Protein AF-A0A161MAN0-F1 (afdb_monomer_lite)

InterPro domains:
  IPR004839 Aminotransferase, class I/classII, large domain [PF00155] (7-86)
  IPR015421 Pyridoxal phosphate-dependent transferase, major domain [G3DSA:3.40.640.10] (1-86)
  IPR015424 Pyridoxal phosphate-dependent transferase [SSF53383] (7-86)
  IPR050087 8-amino-7-oxononanoate synthase class-II [PTHR13693] (6-86)

Radius of gyration: 13.21 Å; chains: 1; bounding box: 29×27×34 Å

Secondary structure (DSSP, 8-state):
---S-HHHHHHHHHTTPPP----TT-HHHHHHHHHHHHHH-STTT-PPPS--EEEE-SB-TTT--B--HHHHHHHHHHHT-EEEE-

Sequence (86 aa):
MRKTMTSLILGLRLSGAVTRVFKHNNVKHLEKMLREAIIIGQPKTGKPWDKILIVVEGVYSMEGSIVHLPEIIALKKKYKAYLYLD

Foldseek 3Di:
DDQDDPVVVVVCVVVPDDDDDADPLDLVRVLVVLVVCQCQPDPPPSDGDPAAEAEEEQDPPPPRDGRPVVSVVVSCVVSVHHYHYD

Structure (mmCIF, N/CA/C/O backbone):
data_AF-A0A161MAN0-F1
#
_entry.id   AF-A0A161MAN0-F1
#
lo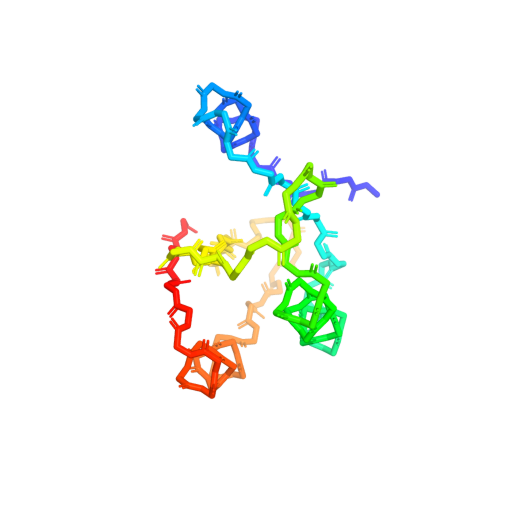op_
_atom_site.group_PDB
_atom_site.id
_atom_site.type_symbol
_atom_site.label_atom_id
_atom_site.label_alt_id
_atom_site.label_comp_id
_atom_site.label_asym_id
_atom_site.label_entity_id
_atom_site.label_seq_id
_atom_site.pdbx_PDB_ins_code
_atom_site.Cartn_x
_atom_site.Cartn_y
_atom_site.Cartn_z
_atom_site.occupancy
_atom_site.B_iso_or_equiv
_atom_site.auth_seq_id
_atom_site.auth_comp_id
_atom_site.auth_asym_id
_atom_site.auth_atom_id
_atom_site.pdbx_PDB_model_num
ATOM 1 N N . MET A 1 1 ? 19.487 7.478 0.420 1.00 36.75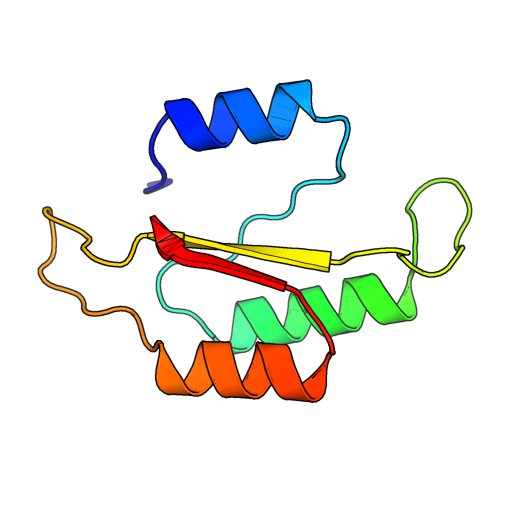 1 MET A N 1
ATOM 2 C CA . MET A 1 1 ? 18.919 8.694 -0.203 1.00 36.75 1 MET A CA 1
ATOM 3 C C . MET A 1 1 ? 17.424 8.464 -0.404 1.00 36.75 1 MET A C 1
ATOM 5 O O . MET A 1 1 ? 17.080 7.435 -0.971 1.00 36.75 1 MET A O 1
ATOM 9 N N . ARG A 1 2 ? 16.544 9.316 0.146 1.00 45.34 2 ARG A N 1
ATOM 10 C CA . ARG A 1 2 ? 15.087 9.222 -0.080 1.00 45.34 2 ARG A CA 1
ATOM 11 C C . ARG A 1 2 ? 14.812 9.684 -1.515 1.00 45.34 2 ARG A C 1
ATOM 13 O O . ARG A 1 2 ? 15.156 10.812 -1.840 1.00 45.34 2 ARG A O 1
ATOM 20 N N . LYS A 1 3 ? 14.283 8.794 -2.354 1.00 54.00 3 LYS A N 1
ATOM 21 C CA . LYS A 1 3 ? 14.010 9.020 -3.782 1.00 54.00 3 LYS A CA 1
ATOM 22 C C . LYS A 1 3 ? 12.499 9.132 -3.992 1.00 54.00 3 LYS A C 1
ATOM 24 O O . LYS A 1 3 ? 11.879 8.198 -4.480 1.00 54.00 3 LYS A O 1
ATOM 29 N N . THR A 1 4 ? 11.898 10.200 -3.484 1.00 59.16 4 THR A N 1
ATOM 30 C CA . THR A 1 4 ? 10.470 10.474 -3.691 1.00 59.16 4 THR A CA 1
ATOM 31 C C . THR A 1 4 ? 10.326 11.960 -3.975 1.00 59.16 4 THR A C 1
ATOM 33 O O . THR A 1 4 ? 10.969 12.762 -3.289 1.00 59.16 4 THR A O 1
ATOM 36 N N . MET A 1 5 ? 9.533 12.328 -4.980 1.00 62.06 5 MET A N 1
ATOM 37 C CA . MET A 1 5 ? 9.285 13.713 -5.371 1.00 62.06 5 MET A CA 1
ATOM 38 C C . MET A 1 5 ? 8.773 14.531 -4.179 1.00 62.06 5 MET A C 1
ATOM 40 O O . MET A 1 5 ? 7.903 14.114 -3.409 1.00 62.06 5 MET A O 1
ATOM 44 N N . THR A 1 6 ? 9.324 15.735 -4.021 1.00 61.47 6 THR A N 1
ATOM 45 C CA . THR A 1 6 ? 9.011 16.665 -2.923 1.00 61.47 6 THR A CA 1
ATOM 46 C C . THR A 1 6 ? 7.515 17.012 -2.850 1.00 61.47 6 THR A C 1
ATOM 48 O O . THR A 1 6 ? 6.991 17.239 -1.759 1.00 61.47 6 THR A O 1
ATOM 51 N N . SER A 1 7 ? 6.809 16.990 -3.987 1.00 66.94 7 SER A N 1
ATOM 52 C CA . SER A 1 7 ? 5.359 17.215 -4.094 1.00 66.94 7 SER A CA 1
ATOM 53 C C . SER A 1 7 ? 4.535 16.138 -3.380 1.00 66.94 7 SER A C 1
ATOM 55 O O . SER A 1 7 ? 3.629 16.471 -2.615 1.00 66.94 7 SER A O 1
ATOM 57 N N . LEU A 1 8 ? 4.880 14.858 -3.550 1.00 71.56 8 LEU A N 1
ATOM 58 C CA . LEU A 1 8 ? 4.210 13.741 -2.876 1.00 71.56 8 LEU A CA 1
ATOM 59 C C . LEU A 1 8 ? 4.403 13.806 -1.362 1.00 71.56 8 LEU A C 1
ATOM 61 O O . LEU A 1 8 ? 3.461 13.600 -0.600 1.00 71.56 8 LEU A O 1
ATOM 65 N N . ILE A 1 9 ? 5.610 14.148 -0.909 1.00 70.62 9 ILE A N 1
ATOM 66 C CA . ILE A 1 9 ? 5.908 14.277 0.523 1.00 70.62 9 ILE A CA 1
ATOM 67 C C . ILE A 1 9 ? 5.063 15.393 1.152 1.00 70.62 9 ILE A C 1
ATOM 69 O O . ILE A 1 9 ? 4.560 15.231 2.268 1.00 70.62 9 ILE A O 1
ATOM 73 N N . LEU A 1 10 ? 4.885 16.512 0.445 1.00 72.19 10 LEU A N 1
ATOM 74 C CA . LEU A 1 10 ? 4.047 17.615 0.908 1.00 72.19 10 LEU A CA 1
ATOM 75 C C . LEU A 1 10 ? 2.564 17.223 0.941 1.00 72.19 10 LEU A C 1
ATOM 77 O O . LEU A 1 10 ? 1.913 17.420 1.966 1.00 72.19 10 LEU A O 1
ATOM 81 N N . GLY A 1 11 ? 2.048 16.609 -0.129 1.00 73.88 11 GLY A N 1
ATOM 82 C CA . GLY A 1 11 ? 0.660 16.141 -0.191 1.00 73.88 11 GLY A CA 1
ATOM 83 C C . GLY A 1 11 ? 0.334 15.125 0.907 1.00 73.88 11 GLY A C 1
ATOM 84 O O . GLY A 1 11 ? -0.685 15.234 1.589 1.00 73.88 11 GLY A O 1
ATOM 85 N N . LEU A 1 12 ? 1.253 14.192 1.167 1.00 77.88 12 LEU A N 1
ATOM 86 C CA . LEU A 1 12 ? 1.125 13.223 2.251 1.00 77.88 12 LEU A CA 1
ATOM 87 C C . LEU A 1 12 ? 1.108 13.891 3.633 1.00 77.88 12 LEU A C 1
ATOM 89 O O . LEU A 1 12 ? 0.295 13.512 4.475 1.00 77.88 12 LEU A O 1
ATOM 93 N N . ARG A 1 13 ? 1.945 14.911 3.871 1.00 72.94 13 ARG A N 1
ATOM 94 C CA . ARG A 1 13 ? 1.939 15.667 5.139 1.00 72.94 13 ARG A CA 1
ATOM 95 C C . ARG A 1 13 ? 0.637 16.431 5.364 1.00 72.94 13 ARG A C 1
ATOM 97 O O . ARG A 1 13 ? 0.140 16.439 6.485 1.00 72.94 13 ARG A O 1
ATOM 104 N N . LEU A 1 14 ? 0.090 17.049 4.321 1.00 79.31 14 LEU A N 1
ATOM 105 C CA . LEU A 1 14 ? -1.148 17.829 4.413 1.00 79.31 14 LEU A CA 1
ATOM 106 C C . LEU A 1 14 ? -2.393 16.946 4.579 1.00 79.31 14 LEU A C 1
ATOM 108 O O . LEU A 1 14 ? -3.369 17.381 5.178 1.00 79.31 14 LEU A O 1
ATOM 112 N N . SER A 1 15 ? -2.350 15.696 4.107 1.00 76.06 15 SER A N 1
ATOM 113 C CA . SER A 1 15 ? -3.486 14.765 4.185 1.00 76.06 15 SER A CA 1
ATOM 114 C C . SER A 1 15 ? -3.867 14.324 5.607 1.00 76.06 15 SER A C 1
ATOM 116 O O . SER A 1 15 ? -4.928 13.735 5.799 1.00 76.06 15 SER A O 1
ATOM 118 N N . GLY A 1 16 ? -2.994 14.534 6.601 1.00 79.56 16 GLY A N 1
ATOM 119 C CA . GLY A 1 16 ? -3.176 14.006 7.959 1.00 79.56 16 GLY A CA 1
ATOM 120 C C . GLY A 1 16 ? -3.086 12.475 8.059 1.00 79.56 16 GLY A C 1
ATOM 121 O O . GLY A 1 16 ? -3.260 11.921 9.146 1.00 79.56 16 GLY A O 1
ATOM 122 N N . ALA A 1 17 ? -2.800 11.779 6.953 1.00 83.94 17 ALA A N 1
ATOM 123 C CA . ALA A 1 17 ? -2.634 10.335 6.936 1.00 83.94 17 ALA A CA 1
ATOM 124 C C . ALA A 1 17 ? -1.341 9.915 7.647 1.00 83.94 17 ALA A C 1
ATOM 126 O O . ALA A 1 17 ? -0.326 10.617 7.646 1.00 83.94 17 ALA A O 1
ATOM 127 N N . VAL A 1 18 ? -1.352 8.714 8.223 1.00 86.12 18 VAL A N 1
ATOM 128 C CA . VAL A 1 18 ? -0.133 8.118 8.771 1.00 86.12 18 VAL A CA 1
ATOM 129 C C . VAL A 1 18 ? 0.719 7.609 7.618 1.00 86.12 18 VAL A C 1
ATOM 131 O O . VAL A 1 18 ? 0.318 6.723 6.867 1.00 86.12 18 VAL A O 1
ATOM 134 N N . THR A 1 19 ? 1.913 8.174 7.488 1.00 85.94 19 THR A N 1
ATOM 135 C CA . THR A 1 19 ? 2.821 7.896 6.377 1.00 85.94 19 THR A CA 1
ATOM 136 C C . THR A 1 19 ? 3.902 6.912 6.805 1.00 85.94 19 THR A C 1
ATOM 138 O O . THR A 1 19 ? 4.493 7.030 7.879 1.00 85.94 19 THR A O 1
ATOM 141 N N . ARG A 1 20 ? 4.173 5.916 5.958 1.00 87.31 20 ARG A N 1
ATOM 142 C CA . ARG A 1 20 ? 5.288 4.977 6.122 1.00 87.31 20 ARG A CA 1
ATOM 143 C C . ARG A 1 20 ? 6.026 4.849 4.799 1.00 87.31 20 ARG A C 1
ATOM 145 O O . ARG A 1 20 ? 5.400 4.765 3.748 1.00 87.31 20 ARG A O 1
ATOM 152 N N . VAL A 1 21 ? 7.354 4.839 4.855 1.00 86.69 21 VAL A N 1
ATOM 153 C CA . VAL A 1 21 ? 8.216 4.788 3.667 1.00 86.69 21 VAL A CA 1
ATOM 154 C C . VAL A 1 21 ? 8.860 3.411 3.590 1.00 86.69 21 VAL A C 1
ATOM 156 O O . VAL A 1 21 ? 9.520 2.988 4.539 1.00 86.69 21 VAL A O 1
ATOM 159 N N . PHE A 1 22 ? 8.682 2.711 2.467 1.00 87.06 22 PHE A N 1
ATOM 160 C CA . PHE A 1 22 ? 9.375 1.446 2.210 1.00 87.06 22 PHE A CA 1
ATOM 161 C C . 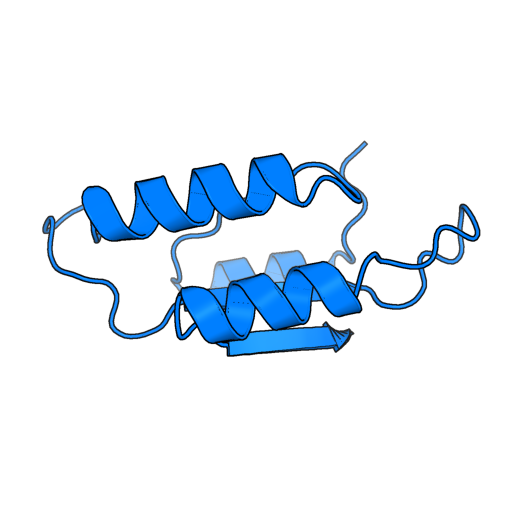PHE A 1 22 ? 10.686 1.697 1.461 1.00 87.06 22 PHE A C 1
ATOM 163 O O . PHE A 1 22 ? 10.950 2.782 0.948 1.00 87.06 22 PHE A O 1
ATOM 170 N N . LYS A 1 23 ? 11.550 0.681 1.426 1.00 82.50 23 LYS A N 1
ATOM 171 C CA . LYS A 1 23 ? 12.845 0.783 0.745 1.00 82.50 23 LYS A CA 1
ATOM 172 C C . LYS A 1 23 ? 12.608 0.679 -0.761 1.00 82.50 23 LYS A C 1
ATOM 174 O O . LYS A 1 23 ? 11.815 -0.159 -1.182 1.00 82.50 23 LYS A O 1
ATOM 179 N N . HIS A 1 24 ? 13.332 1.486 -1.536 1.00 76.06 24 HIS A N 1
ATOM 180 C CA . HIS A 1 24 ? 13.258 1.492 -2.999 1.00 76.06 24 HIS A CA 1
ATOM 181 C C . HIS A 1 24 ? 13.274 0.079 -3.581 1.00 7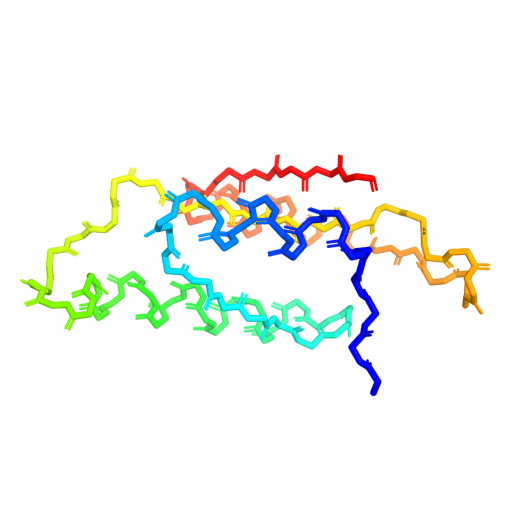6.06 24 HIS A C 1
ATOM 183 O O . HIS A 1 24 ? 14.139 -0.722 -3.217 1.00 76.06 24 HIS A O 1
ATOM 189 N N . ASN A 1 25 ? 12.303 -0.204 -4.447 1.00 74.75 25 ASN A N 1
ATOM 190 C CA . ASN A 1 25 ? 12.124 -1.479 -5.138 1.00 74.75 25 ASN A CA 1
ATOM 191 C C . ASN A 1 25 ? 12.114 -2.735 -4.231 1.00 74.75 25 ASN A C 1
ATOM 193 O O . ASN A 1 25 ? 12.384 -3.844 -4.682 1.00 74.75 25 ASN A O 1
ATOM 197 N N . ASN A 1 26 ? 11.816 -2.589 -2.932 1.00 87.06 26 ASN A N 1
ATOM 198 C CA . ASN A 1 26 ? 11.772 -3.703 -1.986 1.00 87.06 26 ASN A CA 1
ATOM 199 C C . ASN A 1 26 ? 10.325 -4.060 -1.631 1.00 87.06 26 ASN A C 1
ATOM 201 O O . ASN A 1 26 ? 9.764 -3.595 -0.633 1.00 87.06 26 ASN A O 1
ATOM 205 N N . VAL A 1 27 ? 9.749 -4.938 -2.447 1.00 88.50 27 VAL A N 1
ATOM 206 C CA . VAL A 1 27 ? 8.381 -5.448 -2.295 1.00 88.50 27 VAL A CA 1
ATOM 207 C C . VAL A 1 27 ? 8.194 -6.199 -0.971 1.00 88.50 27 VAL A C 1
ATOM 209 O O . VAL A 1 27 ? 7.165 -6.052 -0.316 1.00 88.50 27 VAL A O 1
ATOM 212 N N . LYS A 1 28 ? 9.210 -6.936 -0.502 1.00 91.69 28 LYS A N 1
ATOM 213 C CA . LYS A 1 28 ? 9.155 -7.646 0.790 1.00 91.69 28 LYS A CA 1
ATOM 214 C C . LYS A 1 28 ? 9.019 -6.680 1.968 1.00 91.69 28 LYS A C 1
ATOM 216 O O . LYS A 1 28 ? 8.283 -6.950 2.915 1.00 91.69 28 LYS A O 1
ATOM 221 N N . HIS A 1 29 ? 9.713 -5.542 1.912 1.00 92.25 29 HIS A N 1
ATOM 222 C CA . HIS A 1 29 ? 9.595 -4.503 2.933 1.00 92.25 29 HIS A CA 1
ATOM 223 C C . HIS A 1 29 ? 8.207 -3.850 2.902 1.00 92.25 29 HIS A C 1
ATOM 225 O O . HIS A 1 29 ? 7.615 -3.642 3.961 1.00 92.25 29 HIS A O 1
ATOM 231 N N . LEU A 1 30 ? 7.663 -3.594 1.707 1.00 91.81 30 LEU A N 1
ATOM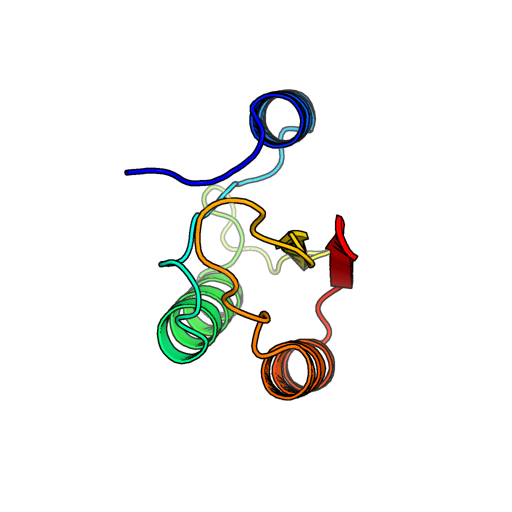 232 C CA . LEU A 1 30 ? 6.288 -3.119 1.547 1.00 91.81 30 LEU A CA 1
ATOM 233 C C . LEU A 1 30 ? 5.280 -4.104 2.159 1.00 91.81 30 LEU A C 1
ATOM 235 O O . LEU A 1 30 ? 4.445 -3.696 2.963 1.00 91.81 30 LEU A O 1
ATOM 239 N N . GLU A 1 31 ? 5.387 -5.398 1.850 1.00 94.44 31 GLU A N 1
ATOM 240 C CA . GLU A 1 31 ? 4.498 -6.420 2.412 1.00 94.44 31 GLU A CA 1
ATOM 241 C C . GLU A 1 31 ? 4.587 -6.491 3.941 1.00 94.44 31 GLU A C 1
ATOM 243 O O . GLU A 1 31 ? 3.557 -6.543 4.615 1.00 94.44 31 GLU A O 1
ATOM 248 N N . LYS A 1 32 ? 5.802 -6.453 4.503 1.00 94.88 32 LYS A N 1
ATOM 249 C CA . LYS A 1 32 ? 6.000 -6.445 5.958 1.00 94.88 32 LYS A CA 1
ATOM 250 C C . LYS A 1 32 ? 5.258 -5.275 6.608 1.00 94.88 32 LYS A C 1
ATOM 252 O O . LYS A 1 32 ? 4.504 -5.487 7.553 1.00 94.88 32 LYS A O 1
ATOM 257 N N . MET A 1 33 ? 5.414 -4.067 6.069 1.00 93.19 33 MET A N 1
ATOM 258 C CA . MET A 1 33 ? 4.744 -2.886 6.614 1.00 93.19 33 MET A CA 1
ATOM 259 C C . MET A 1 33 ? 3.226 -2.916 6.436 1.00 93.19 33 MET A C 1
ATOM 261 O O . MET A 1 33 ? 2.519 -2.462 7.332 1.00 93.19 33 MET A O 1
ATOM 265 N N . LEU A 1 34 ? 2.718 -3.453 5.321 1.00 92.62 34 LEU A N 1
ATOM 266 C CA . LEU A 1 34 ? 1.278 -3.644 5.121 1.00 92.62 34 LEU A CA 1
ATOM 267 C C . LEU A 1 34 ? 0.704 -4.585 6.183 1.00 92.62 34 LEU A C 1
ATOM 269 O O . LEU A 1 34 ? -0.291 -4.251 6.823 1.00 92.62 34 LEU A O 1
ATOM 273 N N . ARG A 1 35 ? 1.357 -5.729 6.422 1.00 94.12 35 ARG A N 1
ATOM 274 C CA . ARG A 1 35 ? 0.939 -6.680 7.462 1.00 94.12 35 ARG A CA 1
ATOM 275 C C . ARG A 1 35 ? 0.955 -6.044 8.845 1.00 94.12 35 ARG A C 1
ATOM 277 O O . ARG A 1 35 ? -0.025 -6.159 9.569 1.00 94.12 35 ARG A O 1
ATOM 284 N N . GLU A 1 36 ? 2.036 -5.356 9.199 1.00 92.56 36 GLU A N 1
ATOM 285 C CA . GLU A 1 36 ? 2.145 -4.662 10.486 1.00 92.56 36 GLU A CA 1
ATOM 286 C C . GLU A 1 36 ? 1.067 -3.589 10.651 1.00 92.56 36 GLU A C 1
ATOM 288 O O . GLU A 1 36 ? 0.453 -3.505 11.709 1.00 92.56 36 GLU A O 1
ATOM 293 N N . ALA A 1 37 ? 0.799 -2.793 9.613 1.00 90.62 37 ALA A N 1
ATOM 294 C CA . ALA A 1 37 ? -0.247 -1.778 9.654 1.00 90.62 37 ALA A CA 1
ATOM 295 C C . ALA A 1 37 ? -1.633 -2.401 9.872 1.00 90.62 37 ALA A C 1
ATOM 297 O O . ALA A 1 37 ? -2.403 -1.886 10.678 1.00 90.62 37 ALA A O 1
ATOM 298 N N . ILE A 1 38 ? -1.935 -3.518 9.204 1.00 90.56 38 ILE A N 1
ATOM 299 C CA . ILE A 1 38 ? -3.212 -4.230 9.349 1.00 90.56 38 ILE A CA 1
ATOM 300 C C . ILE A 1 38 ? -3.355 -4.856 10.742 1.00 90.56 38 ILE A C 1
ATOM 302 O O . ILE A 1 38 ? -4.428 -4.769 11.326 1.00 90.56 38 ILE A O 1
ATOM 306 N N . ILE A 1 39 ? -2.290 -5.463 11.277 1.00 91.12 39 ILE A N 1
ATOM 307 C CA . ILE A 1 39 ? -2.307 -6.128 12.591 1.00 91.12 39 ILE A CA 1
ATOM 308 C C . ILE A 1 39 ? -2.422 -5.108 13.729 1.00 91.12 39 ILE A C 1
ATOM 310 O O . ILE A 1 39 ? -3.186 -5.320 14.664 1.00 91.12 39 ILE A O 1
ATOM 314 N N . ILE A 1 40 ? -1.651 -4.019 13.665 1.00 90.75 40 ILE A N 1
ATOM 315 C CA . ILE A 1 40 ? -1.589 -3.013 14.737 1.00 90.75 40 ILE A CA 1
ATOM 316 C C . ILE A 1 40 ? -2.787 -2.056 14.669 1.00 90.75 40 ILE A C 1
ATOM 318 O O . ILE A 1 40 ? -3.247 -1.564 15.697 1.00 90.75 40 ILE A O 1
ATOM 322 N N . GLY A 1 41 ? -3.283 -1.763 13.465 1.00 88.44 41 GLY A N 1
ATOM 323 C CA . GLY A 1 41 ? -4.302 -0.742 13.255 1.00 88.44 41 GLY A CA 1
ATOM 324 C C . GLY A 1 41 ? -3.760 0.683 13.415 1.00 88.44 41 GLY A C 1
ATOM 325 O O . GLY A 1 41 ? -2.562 0.958 13.281 1.00 88.44 41 GLY A O 1
ATOM 326 N N . GLN A 1 42 ? -4.670 1.622 13.651 1.00 88.25 42 GLN A N 1
ATOM 327 C CA . GLN A 1 42 ? -4.376 3.044 13.778 1.00 88.25 42 GLN A CA 1
ATOM 328 C C . GLN A 1 42 ? -3.561 3.325 15.058 1.00 88.25 42 GLN A C 1
ATOM 330 O O . GLN A 1 42 ? -3.984 2.916 16.137 1.00 88.25 42 GLN A O 1
ATOM 335 N N . PRO A 1 43 ? -2.459 4.102 15.008 1.00 84.25 43 PRO A N 1
ATOM 336 C CA . PRO A 1 43 ? -1.522 4.248 16.130 1.00 84.25 43 PRO A CA 1
ATOM 337 C C . PRO A 1 43 ? -2.131 4.754 17.442 1.00 84.25 43 PRO A C 1
ATOM 339 O O . PRO A 1 43 ? -1.599 4.474 18.508 1.00 84.25 43 PRO A O 1
ATOM 342 N N . LYS A 1 44 ? -3.216 5.534 17.366 1.00 83.12 44 LYS A N 1
ATOM 343 C CA . LYS A 1 44 ? -3.867 6.138 18.538 1.00 83.12 44 LYS A CA 1
ATOM 344 C C . LYS A 1 44 ? -5.034 5.317 19.082 1.00 83.12 44 LYS A C 1
ATOM 346 O O . LYS A 1 44 ? -5.372 5.460 20.247 1.00 83.12 44 LYS A O 1
ATOM 351 N N . THR A 1 45 ? -5.687 4.522 18.238 1.00 87.75 45 THR A N 1
ATOM 352 C CA . THR A 1 45 ? -6.975 3.891 18.571 1.00 87.75 45 THR A CA 1
ATOM 353 C C . THR A 1 45 ? -6.947 2.371 18.451 1.00 87.75 45 THR A C 1
ATOM 355 O O . THR A 1 45 ? -7.882 1.727 18.911 1.00 87.75 45 THR A O 1
ATOM 358 N N . GLY A 1 46 ? -5.933 1.791 17.799 1.00 88.44 46 GLY A N 1
ATOM 359 C CA . GLY A 1 46 ? -5.865 0.364 17.467 1.00 88.44 46 GLY A CA 1
ATOM 360 C C . GLY A 1 46 ? -6.938 -0.100 16.477 1.00 88.44 46 GLY A C 1
ATOM 361 O O . GLY A 1 46 ? -7.010 -1.280 16.149 1.00 88.44 46 GLY A O 1
ATOM 362 N N . LYS A 1 47 ? -7.793 0.807 15.985 1.00 89.94 47 LYS A N 1
ATOM 363 C CA . LYS A 1 47 ? -8.862 0.460 15.048 1.00 89.94 47 LYS A CA 1
ATOM 364 C C . LYS A 1 47 ? -8.278 0.053 13.693 1.00 89.94 47 LYS A C 1
ATOM 366 O O . LYS A 1 47 ? -7.232 0.582 13.310 1.00 89.94 47 LYS A O 1
ATOM 371 N N . PRO A 1 48 ? -8.955 -0.822 12.933 1.00 90.00 48 PRO A N 1
ATOM 372 C CA . PRO A 1 48 ? -8.580 -1.102 11.554 1.00 90.00 48 PRO A CA 1
ATOM 373 C C . PRO A 1 48 ? -8.461 0.178 10.714 1.00 90.00 48 PRO A C 1
ATOM 375 O O . PRO A 1 48 ? -9.105 1.195 10.983 1.00 90.00 48 PRO A O 1
ATOM 378 N N . TRP A 1 49 ? -7.618 0.130 9.687 1.00 89.88 49 TRP A N 1
ATOM 379 C CA . TRP A 1 49 ? -7.522 1.208 8.706 1.00 89.88 49 TRP A CA 1
ATOM 380 C C . TRP A 1 49 ? -8.717 1.161 7.759 1.00 89.88 49 TRP A C 1
ATOM 382 O O . TRP A 1 49 ? -8.966 0.120 7.155 1.00 89.88 49 TRP A O 1
ATOM 392 N N . ASP A 1 50 ? -9.396 2.291 7.564 1.00 89.19 50 ASP A N 1
ATOM 393 C CA . ASP A 1 50 ? -10.486 2.383 6.585 1.00 89.19 50 ASP A CA 1
ATOM 394 C C . ASP A 1 50 ? -9.959 2.255 5.150 1.00 89.19 50 ASP A C 1
ATOM 396 O O . ASP A 1 50 ? -10.573 1.622 4.292 1.00 89.19 50 ASP A O 1
ATOM 400 N N . LYS A 1 51 ? -8.796 2.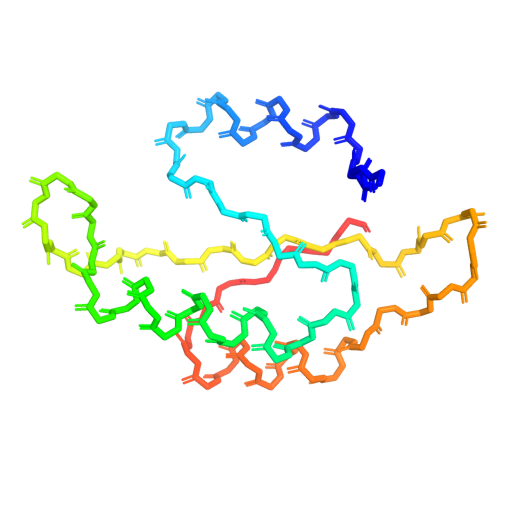866 4.883 1.00 90.69 51 LYS A N 1
ATOM 401 C CA . LYS A 1 51 ? -8.112 2.828 3.587 1.00 90.69 51 LYS A CA 1
ATOM 402 C C . LYS A 1 51 ? -6.602 2.794 3.780 1.00 90.69 51 LYS A C 1
ATOM 404 O O . LYS A 1 51 ? -6.051 3.545 4.580 1.00 90.69 51 LYS A O 1
ATOM 409 N N . ILE A 1 52 ? -5.936 1.960 2.987 1.00 92.69 52 ILE A N 1
ATOM 410 C CA . ILE A 1 52 ? -4.476 1.923 2.867 1.00 92.69 52 ILE A CA 1
ATOM 411 C C . ILE A 1 52 ? -4.128 2.274 1.422 1.00 92.69 52 ILE A C 1
ATOM 413 O O . ILE A 1 52 ? -4.596 1.604 0.502 1.00 92.69 52 ILE A O 1
ATOM 417 N N . LEU A 1 53 ? -3.326 3.320 1.223 1.00 91.88 53 LEU A N 1
ATOM 418 C CA . LEU A 1 53 ? -2.885 3.783 -0.092 1.00 91.88 53 LEU A CA 1
ATOM 419 C C . LEU A 1 53 ? -1.387 3.521 -0.262 1.00 91.88 53 LEU A C 1
ATOM 421 O O . LEU A 1 53 ? -0.567 4.023 0.503 1.00 91.88 53 LEU A O 1
ATOM 425 N N . ILE A 1 54 ? -1.041 2.736 -1.277 1.00 91.19 54 ILE A N 1
ATOM 426 C CA . ILE A 1 54 ? 0.328 2.512 -1.731 1.00 91.19 54 ILE A CA 1
ATOM 427 C C . ILE A 1 54 ? 0.610 3.553 -2.811 1.00 91.19 54 ILE A C 1
ATOM 429 O O . ILE A 1 54 ? -0.129 3.630 -3.787 1.00 91.19 54 ILE A O 1
ATOM 433 N N . VAL A 1 55 ? 1.663 4.343 -2.638 1.00 88.06 55 VAL A N 1
ATOM 434 C CA . VAL A 1 55 ? 2.091 5.365 -3.601 1.00 88.06 55 VAL A CA 1
ATOM 435 C C . VAL A 1 55 ? 3.467 4.969 -4.117 1.00 88.06 55 VAL A C 1
ATOM 437 O O . VAL A 1 55 ? 4.374 4.763 -3.306 1.00 88.06 55 VAL A O 1
ATOM 440 N N . VAL A 1 56 ? 3.613 4.821 -5.433 1.00 85.12 56 VAL A N 1
ATOM 441 C CA . VAL A 1 56 ? 4.889 4.485 -6.085 1.00 85.12 56 VAL A CA 1
ATOM 442 C C . VAL A 1 56 ? 5.105 5.351 -7.320 1.00 85.12 56 VAL A C 1
ATOM 444 O O . VAL A 1 56 ? 4.137 5.732 -7.965 1.00 85.12 56 VAL A O 1
ATOM 447 N N . GLU A 1 57 ? 6.362 5.632 -7.649 1.00 78.31 57 GLU A N 1
ATOM 448 C CA . GLU A 1 57 ? 6.741 6.350 -8.873 1.00 78.31 57 GLU A CA 1
ATOM 449 C C . GLU A 1 57 ? 7.097 5.304 -9.951 1.00 78.31 57 GLU A C 1
ATOM 451 O O . GLU A 1 57 ? 7.829 4.348 -9.681 1.00 78.31 57 GLU A O 1
ATOM 456 N N . GLY A 1 58 ? 6.516 5.415 -11.147 1.00 63.81 58 GLY A N 1
ATOM 457 C CA . GLY A 1 58 ? 6.601 4.427 -12.226 1.00 63.81 58 GLY A CA 1
ATOM 458 C C . GLY A 1 58 ? 7.883 4.507 -13.051 1.00 63.81 58 GLY A C 1
ATOM 459 O O . GLY A 1 58 ? 8.337 3.488 -13.575 1.00 63.81 58 GLY A O 1
ATOM 460 N N . VAL A 1 59 ? 8.498 5.689 -13.129 1.00 61.22 59 VAL A N 1
ATOM 461 C CA . VAL A 1 59 ? 9.765 5.910 -13.833 1.00 61.22 59 VAL A CA 1
ATOM 462 C C . VAL A 1 59 ? 10.731 6.641 -12.915 1.00 61.22 59 VAL A C 1
ATOM 464 O O . VAL A 1 59 ? 10.639 7.846 -12.702 1.00 61.22 59 VAL A O 1
ATOM 467 N N . TYR A 1 60 ? 11.721 5.914 -12.405 1.00 59.66 60 TYR A N 1
ATOM 468 C CA . TYR A 1 60 ? 12.836 6.536 -11.705 1.00 59.66 60 TYR A CA 1
ATOM 469 C C . TYR A 1 60 ? 13.880 6.990 -12.731 1.00 59.66 60 TYR A C 1
ATOM 471 O O . TYR A 1 60 ? 14.808 6.247 -13.062 1.00 59.66 60 TYR A O 1
ATOM 479 N N . SER A 1 61 ? 13.735 8.227 -13.220 1.00 49.06 61 SER A N 1
ATOM 480 C CA . SER A 1 61 ? 14.568 8.843 -14.273 1.00 49.06 61 SER A CA 1
ATOM 481 C C . SER A 1 61 ? 16.080 8.849 -13.999 1.00 49.06 61 SER A C 1
ATOM 483 O O . SER A 1 61 ? 16.862 9.098 -14.906 1.00 49.06 61 SER A O 1
ATOM 485 N N . MET A 1 62 ? 16.509 8.562 -12.766 1.00 50.75 62 MET A N 1
ATOM 486 C CA . MET A 1 62 ? 17.922 8.565 -12.362 1.00 50.75 62 MET A CA 1
ATOM 487 C C . MET A 1 62 ? 18.606 7.189 -12.420 1.00 50.75 62 MET A C 1
ATOM 489 O O . MET A 1 62 ? 19.825 7.134 -12.329 1.00 50.75 62 MET A O 1
ATOM 493 N N . GLU A 1 63 ? 17.868 6.076 -12.522 1.00 52.44 63 GLU A N 1
ATOM 494 C CA . GLU A 1 63 ? 18.469 4.729 -12.407 1.00 52.44 63 GLU A CA 1
ATOM 495 C C . GLU A 1 63 ? 17.942 3.699 -13.414 1.00 52.44 63 GLU A C 1
ATOM 497 O O . GLU A 1 63 ? 18.430 2.572 -13.423 1.00 52.44 63 GLU A O 1
ATOM 502 N N . GLY A 1 64 ? 16.938 4.032 -14.234 1.00 52.94 64 GLY A N 1
ATOM 503 C CA . GLY A 1 64 ? 16.352 3.080 -15.191 1.00 52.94 64 GLY A CA 1
ATOM 504 C C . GLY A 1 64 ? 15.716 1.845 -14.534 1.00 52.94 64 GLY A C 1
ATOM 505 O O . GLY A 1 64 ? 15.401 0.872 -15.216 1.00 52.94 64 GLY A O 1
ATOM 506 N N . SER A 1 65 ? 15.529 1.861 -13.207 1.00 55.84 65 SER A N 1
ATOM 507 C CA . SER A 1 65 ? 14.898 0.765 -12.479 1.00 55.84 65 SER A CA 1
ATOM 508 C C . SER A 1 65 ? 13.386 0.838 -12.665 1.00 55.84 65 SER A C 1
ATOM 510 O O . SER A 1 65 ? 12.718 1.745 -12.170 1.00 55.84 65 SER A O 1
ATOM 512 N N . ILE A 1 66 ? 12.853 -0.126 -13.411 1.00 64.94 66 ILE A N 1
ATOM 513 C CA . ILE A 1 66 ? 11.415 -0.338 -13.564 1.00 64.94 66 ILE A CA 1
ATOM 514 C C . ILE A 1 66 ? 10.894 -0.855 -12.224 1.00 64.94 66 ILE A C 1
ATOM 516 O O . ILE A 1 66 ? 11.429 -1.824 -11.677 1.00 64.94 66 ILE A O 1
ATOM 520 N N . VAL A 1 67 ? 9.866 -0.207 -11.674 1.00 70.12 67 VAL A N 1
ATOM 521 C CA . VAL A 1 67 ? 9.227 -0.681 -10.444 1.00 70.12 67 VAL A CA 1
ATOM 522 C C . VAL A 1 67 ? 8.680 -2.097 -10.670 1.00 70.12 67 VAL A C 1
ATOM 524 O O . VAL A 1 67 ? 8.136 -2.385 -11.739 1.00 70.12 67 VAL A O 1
ATOM 527 N N . HIS A 1 68 ? 8.779 -2.992 -9.680 1.00 78.94 68 HIS A N 1
ATOM 528 C CA . HIS A 1 68 ? 8.158 -4.327 -9.743 1.00 78.94 68 HIS A CA 1
ATOM 529 C C . HIS A 1 68 ? 6.620 -4.248 -9.637 1.00 78.94 68 HIS A C 1
ATOM 531 O O . HIS A 1 68 ? 5.995 -4.762 -8.707 1.00 78.94 68 HIS A O 1
ATOM 537 N N . LEU A 1 69 ? 5.990 -3.580 -10.606 1.00 82.81 69 LEU A N 1
ATOM 538 C CA . LEU A 1 69 ? 4.565 -3.280 -10.647 1.00 82.81 69 LEU A CA 1
ATOM 539 C C . LEU A 1 69 ? 3.682 -4.536 -10.549 1.00 82.81 69 LEU A C 1
ATOM 541 O O . LEU A 1 69 ? 2.714 -4.488 -9.788 1.00 82.81 69 LEU A O 1
ATOM 545 N N . PRO A 1 70 ? 3.994 -5.673 -11.212 1.00 86.81 70 PRO A N 1
ATOM 546 C CA . PRO A 1 70 ? 3.192 -6.888 -11.067 1.00 86.81 70 PRO A CA 1
ATOM 547 C C . PRO A 1 70 ? 3.109 -7.378 -9.617 1.00 86.81 70 PRO A C 1
ATOM 549 O O . PRO A 1 70 ? 2.030 -7.737 -9.142 1.00 86.81 70 PRO A O 1
ATOM 552 N N . GLU A 1 71 ? 4.222 -7.331 -8.883 1.00 89.31 71 GLU A N 1
ATOM 553 C CA . GLU A 1 71 ? 4.267 -7.764 -7.486 1.00 89.31 71 GLU A CA 1
ATOM 554 C C . GLU A 1 71 ? 3.503 -6.799 -6.570 1.00 89.31 71 GLU A C 1
ATOM 556 O O . GLU A 1 71 ? 2.759 -7.221 -5.684 1.00 89.31 71 GLU A O 1
ATOM 561 N N . ILE A 1 72 ? 3.609 -5.493 -6.820 1.00 89.81 72 ILE A N 1
ATOM 562 C CA . ILE A 1 72 ? 2.868 -4.472 -6.067 1.00 89.81 72 ILE A CA 1
ATOM 563 C C . ILE A 1 72 ? 1.361 -4.597 -6.322 1.00 89.81 72 ILE A C 1
ATOM 565 O O . ILE A 1 72 ? 0.568 -4.494 -5.386 1.00 89.81 72 ILE A O 1
ATOM 569 N N . ILE A 1 73 ? 0.945 -4.884 -7.559 1.00 90.50 73 ILE A N 1
ATOM 570 C CA . ILE A 1 73 ? -0.457 -5.167 -7.895 1.00 90.50 73 ILE A CA 1
ATOM 571 C C . ILE A 1 73 ? -0.941 -6.437 -7.180 1.00 90.50 73 ILE A C 1
ATOM 573 O O . ILE A 1 73 ? -2.076 -6.468 -6.695 1.00 90.50 73 ILE A O 1
ATOM 577 N N . ALA A 1 74 ? -0.105 -7.473 -7.078 1.00 93.38 74 ALA A N 1
ATOM 578 C CA . ALA A 1 74 ? -0.445 -8.679 -6.329 1.00 93.38 74 ALA A CA 1
ATOM 579 C C . ALA A 1 74 ? -0.665 -8.372 -4.837 1.00 93.38 74 ALA A C 1
ATOM 581 O O . ALA A 1 74 ? -1.683 -8.778 -4.274 1.00 93.38 74 ALA A O 1
ATOM 582 N N . LEU A 1 75 ? 0.216 -7.579 -4.215 1.00 93.31 75 LEU A N 1
ATOM 583 C CA . LEU A 1 75 ? 0.046 -7.126 -2.829 1.00 93.31 75 LEU A CA 1
ATOM 584 C C . LEU A 1 75 ? -1.202 -6.259 -2.652 1.00 93.31 75 LEU A C 1
ATOM 586 O O . LEU A 1 75 ? -1.969 -6.475 -1.714 1.00 93.31 75 LEU A O 1
ATOM 590 N N . LYS A 1 76 ? -1.444 -5.321 -3.575 1.00 93.50 76 LYS A N 1
ATOM 591 C CA . LYS A 1 76 ? -2.651 -4.487 -3.601 1.00 93.50 76 LYS A CA 1
ATOM 592 C C . LYS A 1 76 ? -3.906 -5.358 -3.523 1.00 93.50 76 LYS A C 1
ATOM 594 O O . LYS A 1 76 ? -4.760 -5.122 -2.673 1.00 93.50 76 LYS A O 1
ATOM 599 N N . LYS A 1 77 ? -4.003 -6.381 -4.379 1.00 93.31 77 LYS A N 1
ATOM 600 C CA . LYS A 1 77 ? -5.141 -7.314 -4.401 1.00 93.31 77 LYS A CA 1
ATOM 601 C C . LYS A 1 77 ? -5.220 -8.145 -3.117 1.00 93.31 77 LYS A C 1
ATOM 603 O O . LYS A 1 77 ? -6.297 -8.249 -2.539 1.00 93.31 77 LYS A O 1
ATOM 608 N N . LYS A 1 78 ? -4.088 -8.683 -2.646 1.00 94.06 78 LYS A N 1
ATOM 609 C CA . LYS A 1 78 ? -3.995 -9.520 -1.436 1.00 94.06 78 LYS A CA 1
ATOM 610 C C . LYS A 1 78 ? -4.474 -8.793 -0.179 1.00 94.06 78 LYS A C 1
ATOM 612 O O . LYS A 1 78 ? -5.199 -9.374 0.621 1.00 94.06 78 LYS A O 1
ATOM 617 N N . TYR A 1 79 ? -4.089 -7.530 -0.019 1.00 93.50 79 TYR A N 1
ATOM 618 C CA . TYR A 1 79 ? -4.371 -6.736 1.180 1.00 93.50 79 TYR A CA 1
ATOM 619 C C . TYR A 1 79 ? -5.508 -5.721 0.998 1.00 93.50 79 TYR A C 1
ATOM 621 O O . TYR A 1 79 ? -5.743 -4.913 1.891 1.00 93.50 79 TYR A O 1
ATOM 629 N N . LYS A 1 80 ? -6.217 -5.750 -0.143 1.00 92.50 80 LYS A N 1
ATOM 630 C CA . LYS A 1 80 ? -7.290 -4.799 -0.499 1.00 92.50 80 LYS A CA 1
ATOM 631 C C . LYS A 1 80 ? -6.863 -3.328 -0.361 1.00 92.50 80 LYS A C 1
ATOM 633 O O . LYS A 1 80 ? -7.655 -2.469 0.017 1.00 92.50 80 LYS A O 1
ATOM 638 N N . ALA A 1 81 ? -5.600 -3.045 -0.669 1.00 93.94 81 ALA A N 1
ATOM 639 C CA . ALA A 1 81 ? -5.063 -1.692 -0.652 1.00 93.94 81 ALA A CA 1
ATOM 640 C C . ALA A 1 81 ? -5.383 -0.954 -1.962 1.00 93.94 81 ALA A C 1
ATOM 642 O O . ALA A 1 81 ? -5.718 -1.552 -2.988 1.00 93.94 81 ALA A O 1
ATOM 643 N N . TYR A 1 82 ? -5.237 0.364 -1.944 1.00 93.44 82 TYR A N 1
ATOM 644 C CA . TYR A 1 82 ? -5.252 1.208 -3.132 1.00 93.44 82 TYR A CA 1
ATOM 645 C C . TYR A 1 82 ? -3.822 1.409 -3.631 1.00 93.44 82 TYR A C 1
ATOM 647 O O . TYR A 1 82 ? -2.875 1.338 -2.854 1.00 93.44 82 TYR A O 1
ATOM 655 N N . LEU A 1 83 ? -3.666 1.643 -4.932 1.00 91.00 83 LEU A N 1
ATOM 656 C CA . LEU A 1 83 ? -2.377 1.923 -5.558 1.00 91.00 83 LEU A CA 1
ATOM 657 C C . LEU A 1 83 ? -2.513 3.215 -6.356 1.00 91.00 83 LEU A C 1
ATOM 659 O O . LEU A 1 83 ? -3.394 3.297 -7.211 1.00 91.00 83 LEU A O 1
ATOM 663 N N . TYR A 1 84 ? -1.652 4.179 -6.061 1.00 88.31 84 TYR A N 1
ATOM 664 C CA . TYR A 1 84 ? -1.415 5.377 -6.847 1.00 88.31 84 TYR A CA 1
ATOM 665 C C . TYR A 1 84 ? -0.032 5.246 -7.484 1.00 88.31 84 TYR A C 1
ATOM 667 O O . TYR A 1 84 ? 0.944 4.949 -6.790 1.00 88.31 84 TYR A O 1
ATOM 675 N N . LEU A 1 85 ? 0.016 5.410 -8.800 1.00 84.75 85 LEU A N 1
ATOM 676 C CA . LEU A 1 85 ? 1.233 5.386 -9.598 1.00 84.75 85 LEU A CA 1
ATOM 677 C C . LEU A 1 85 ? 1.448 6.807 -10.121 1.00 84.75 85 LEU A C 1
ATOM 679 O O . LEU A 1 85 ? 0.542 7.324 -10.773 1.00 84.75 85 LEU A O 1
ATOM 683 N N . ASP A 1 86 ? 2.589 7.406 -9.788 1.00 76.25 86 ASP A N 1
ATOM 684 C CA . ASP A 1 86 ? 3.057 8.691 -10.334 1.00 76.25 86 ASP A CA 1
ATOM 685 C C . ASP A 1 86 ? 4.044 8.452 -11.485 1.00 76.25 86 ASP A C 1
ATOM 687 O O . ASP A 1 86 ? 4.984 7.647 -11.280 1.00 76.25 86 ASP A O 1
#

pLDDT: mean 80.97, std 13.83, range [36.75, 94.88]

Organism: Triatoma infestans (NCBI:txid30076)